Protein AF-A0A6G1R2C0-F1 (afdb_monomer_lite)

Radius of gyration: 14.1 Å; chains: 1; bounding box: 37×40×34 Å

Structure (mmCIF, N/CA/C/O backbone):
data_AF-A0A6G1R2C0-F1
#
_entry.id   AF-A0A6G1R2C0-F1
#
loop_
_atom_site.group_PDB
_atom_site.id
_atom_site.type_symbol
_atom_site.label_atom_id
_atom_site.label_alt_id
_atom_site.label_comp_id
_atom_site.label_asym_id
_atom_site.label_entity_id
_atom_site.label_seq_id
_atom_site.pdbx_PDB_ins_code
_atom_site.Cartn_x
_atom_site.Cartn_y
_atom_site.Cartn_z
_atom_site.occupancy
_atom_site.B_iso_or_equiv
_atom_site.auth_seq_id
_atom_site.auth_comp_id
_atom_site.auth_asym_id
_atom_site.auth_atom_id
_atom_site.pdbx_PDB_model_num
ATOM 1 N N . HIS A 1 1 ? 9.677 22.407 -10.713 1.00 48.19 1 HIS A N 1
ATOM 2 C CA . HIS A 1 1 ? 9.438 22.311 -9.257 1.00 48.19 1 HIS A CA 1
ATOM 3 C C . HIS A 1 1 ? 7.990 21.856 -9.063 1.00 48.19 1 HIS A C 1
ATOM 5 O O . HIS A 1 1 ? 7.135 22.473 -9.672 1.00 48.19 1 HIS A O 1
ATOM 11 N N . GLY A 1 2 ? 7.714 20.718 -8.404 1.00 77.50 2 GLY A N 1
ATOM 12 C CA . GLY A 1 2 ? 6.347 20.136 -8.351 1.00 77.50 2 GLY A CA 1
ATOM 13 C C . GLY A 1 2 ? 6.253 18.601 -8.271 1.00 77.50 2 GLY A C 1
ATOM 14 O O . GLY A 1 2 ? 5.165 18.043 -8.181 1.00 77.50 2 GLY A O 1
ATOM 15 N N . ARG A 1 3 ? 7.387 17.893 -8.282 1.00 87.75 3 ARG A N 1
ATOM 16 C CA . ARG A 1 3 ? 7.457 16.424 -8.200 1.00 87.75 3 ARG A CA 1
ATOM 17 C C . ARG A 1 3 ? 7.485 15.941 -6.744 1.00 87.75 3 ARG A C 1
ATOM 19 O O . ARG A 1 3 ? 8.480 15.359 -6.327 1.00 87.75 3 ARG A O 1
ATOM 26 N N . ASN A 1 4 ? 6.445 16.256 -5.969 1.00 93.06 4 ASN A N 1
ATOM 27 C CA . ASN A 1 4 ? 6.297 15.761 -4.595 1.00 93.06 4 ASN A CA 1
ATOM 28 C C . ASN A 1 4 ? 5.362 14.544 -4.559 1.00 93.06 4 ASN A C 1
ATOM 30 O O . ASN A 1 4 ? 4.201 14.648 -4.175 1.00 93.06 4 ASN A O 1
ATOM 34 N N . TYR A 1 5 ? 5.853 13.420 -5.076 1.00 97.62 5 TYR A N 1
ATOM 35 C CA . TYR A 1 5 ? 5.081 12.186 -5.191 1.00 97.62 5 TYR A CA 1
ATOM 36 C C . TYR A 1 5 ? 4.866 11.531 -3.823 1.00 97.62 5 TYR A C 1
ATOM 38 O O . TYR A 1 5 ? 5.755 11.586 -2.972 1.00 97.62 5 TYR A O 1
ATOM 46 N N . LEU A 1 6 ? 3.731 10.845 -3.658 1.00 98.44 6 LEU A N 1
ATOM 47 C CA . LEU A 1 6 ? 3.541 9.853 -2.598 1.00 98.44 6 LEU A CA 1
ATOM 48 C C . LEU A 1 6 ? 4.541 8.707 -2.798 1.00 98.44 6 LEU A C 1
ATOM 50 O O . LEU A 1 6 ? 5.335 8.416 -1.911 1.00 98.44 6 LEU A O 1
ATOM 54 N N . PHE A 1 7 ? 4.546 8.120 -3.997 1.00 98.56 7 PHE A N 1
ATOM 55 C CA . PHE A 1 7 ? 5.471 7.060 -4.391 1.00 98.56 7 PHE A CA 1
ATOM 56 C C . PHE A 1 7 ? 6.345 7.548 -5.539 1.00 98.56 7 PHE A C 1
ATOM 58 O O . PHE A 1 7 ? 5.899 7.691 -6.682 1.00 98.56 7 PHE A O 1
ATOM 65 N N . SER A 1 8 ? 7.612 7.828 -5.233 1.00 97.88 8 SER A N 1
ATOM 66 C CA . SER A 1 8 ? 8.551 8.376 -6.218 1.00 97.88 8 SER A CA 1
ATOM 67 C C . SER A 1 8 ? 8.886 7.375 -7.326 1.00 97.88 8 SER A C 1
ATOM 69 O O . SER A 1 8 ? 9.028 7.785 -8.479 1.00 97.88 8 SER A O 1
ATOM 71 N N . ASN A 1 9 ? 8.945 6.078 -7.001 1.00 97.88 9 ASN A N 1
ATOM 72 C CA . ASN A 1 9 ? 9.284 5.003 -7.940 1.00 97.88 9 ASN A CA 1
ATOM 73 C C . ASN A 1 9 ? 8.290 4.922 -9.109 1.00 97.88 9 ASN A C 1
ATOM 75 O O . ASN A 1 9 ? 8.696 4.773 -10.262 1.00 97.88 9 ASN A O 1
ATOM 79 N N . SER A 1 10 ? 6.997 5.100 -8.822 1.00 98.25 10 SER A N 1
ATOM 80 C CA . SER A 1 10 ? 5.904 5.043 -9.801 1.00 98.25 10 SER A CA 1
ATOM 81 C C . SER A 1 10 ? 5.383 6.418 -10.237 1.00 98.25 10 SER A C 1
ATOM 83 O O . SER A 1 10 ? 4.483 6.491 -11.068 1.00 98.25 10 SER A O 1
ATOM 85 N N . LYS A 1 11 ? 5.951 7.519 -9.717 1.00 98.12 11 LYS A N 1
ATOM 86 C CA . LYS A 1 11 ? 5.470 8.902 -9.929 1.00 98.12 11 LYS A CA 1
ATOM 87 C C . LYS A 1 11 ? 3.989 9.081 -9.555 1.00 98.12 11 LYS A C 1
ATOM 89 O O . LYS A 1 11 ? 3.261 9.833 -10.205 1.00 98.12 11 LYS A O 1
ATOM 94 N N . THR A 1 12 ? 3.560 8.406 -8.491 1.00 98.69 12 THR A N 1
ATOM 95 C CA . THR A 1 12 ? 2.166 8.377 -8.030 1.00 98.69 12 THR A CA 1
ATOM 96 C C . THR A 1 12 ? 1.949 9.401 -6.919 1.00 98.69 12 THR A C 1
ATOM 98 O O . THR A 1 12 ? 2.720 9.449 -5.962 1.00 98.69 12 THR A O 1
ATOM 101 N N . TYR A 1 13 ? 0.900 10.220 -7.029 1.00 98.31 13 TYR A N 1
ATOM 102 C CA . TYR A 1 13 ? 0.469 11.145 -5.965 1.00 98.31 13 TYR A CA 1
ATOM 103 C C . TYR A 1 13 ? -0.647 10.559 -5.094 1.00 98.31 13 TYR A C 1
ATOM 105 O O . TYR A 1 13 ? -0.654 10.779 -3.886 1.00 98.31 13 TYR A O 1
ATOM 113 N N . PHE A 1 14 ? -1.557 9.804 -5.712 1.00 98.69 14 PHE A N 1
ATOM 114 C CA . PHE A 1 14 ? -2.710 9.184 -5.069 1.00 98.69 14 PHE A CA 1
ATOM 115 C C . PHE A 1 14 ? -2.778 7.714 -5.469 1.00 98.69 14 PHE A C 1
ATOM 117 O O . PHE A 1 14 ? -2.708 7.405 -6.658 1.00 98.69 14 PHE A O 1
ATOM 124 N N . ASN A 1 15 ? -2.946 6.822 -4.496 1.00 98.81 15 ASN A N 1
ATOM 125 C CA . ASN A 1 15 ? -3.224 5.411 -4.737 1.00 98.81 15 ASN A CA 1
ATOM 126 C C . ASN A 1 15 ? -4.629 5.100 -4.226 1.00 98.81 15 ASN A C 1
ATOM 128 O O . ASN A 1 15 ? -4.873 5.137 -3.024 1.00 98.81 15 ASN A O 1
ATOM 132 N N . VAL A 1 16 ? -5.547 4.779 -5.131 1.00 98.75 16 VAL A N 1
ATOM 133 C CA . VAL A 1 16 ? -6.886 4.312 -4.757 1.00 98.75 16 VAL A CA 1
ATOM 134 C C . VAL A 1 16 ? -6.820 2.808 -4.504 1.00 98.75 16 VAL A C 1
ATOM 136 O O . VAL A 1 16 ? -6.141 2.095 -5.245 1.00 98.75 16 VAL A O 1
ATOM 139 N N . ALA A 1 17 ? -7.483 2.328 -3.459 1.00 98.81 17 ALA A N 1
ATOM 140 C CA . ALA A 1 17 ? -7.562 0.912 -3.127 1.00 98.81 17 ALA A CA 1
ATOM 141 C C . ALA A 1 17 ? -8.968 0.564 -2.635 1.00 98.81 17 ALA A C 1
ATOM 143 O O . ALA A 1 17 ? -9.615 1.378 -1.983 1.00 98.81 17 ALA A O 1
ATOM 144 N N . VAL A 1 18 ? -9.421 -0.650 -2.932 1.00 98.56 18 VAL A N 1
ATOM 145 C CA . VAL A 1 18 ? -10.669 -1.208 -2.404 1.00 98.56 18 VAL A CA 1
ATOM 146 C C . VAL A 1 18 ? -10.345 -2.569 -1.825 1.00 98.56 18 VAL A C 1
ATOM 148 O O . VAL A 1 18 ? -9.652 -3.366 -2.461 1.00 98.56 18 VAL A O 1
ATOM 151 N N . ASP A 1 19 ? -10.848 -2.834 -0.631 1.00 98.62 19 ASP A N 1
ATOM 152 C CA . ASP A 1 19 ? -10.708 -4.124 0.024 1.00 98.62 19 ASP A CA 1
ATOM 153 C C . ASP A 1 19 ? -12.010 -4.539 0.724 1.00 98.62 19 ASP A C 1
ATOM 155 O O . ASP A 1 19 ? -13.063 -3.940 0.530 1.00 98.62 19 ASP A O 1
ATOM 159 N N . GLU A 1 20 ? -11.961 -5.587 1.544 1.00 98.19 20 GLU A N 1
ATOM 160 C CA . GLU A 1 20 ? -13.123 -6.098 2.274 1.00 98.19 20 GLU A CA 1
ATOM 161 C C . GLU A 1 20 ? -13.690 -5.116 3.317 1.00 98.19 20 GLU A C 1
ATOM 163 O O . GLU A 1 20 ? -14.719 -5.415 3.930 1.00 98.19 20 GLU A O 1
ATOM 168 N N . LYS A 1 21 ? -12.997 -4.004 3.595 1.00 98.38 21 LYS A N 1
ATOM 169 C CA . LYS A 1 21 ? -13.344 -3.039 4.643 1.00 98.38 21 LYS A CA 1
ATOM 170 C C . LYS A 1 21 ? -13.740 -1.666 4.113 1.00 98.38 21 LYS A C 1
ATOM 172 O O . LYS A 1 21 ? -14.338 -0.926 4.888 1.00 98.38 21 LYS A O 1
ATOM 177 N N . GLY A 1 22 ? -13.475 -1.354 2.846 1.00 97.88 22 GLY A N 1
ATOM 178 C CA . GLY A 1 22 ? -14.021 -0.167 2.189 1.00 97.88 22 GLY A CA 1
ATOM 179 C C . GLY A 1 22 ? -13.201 0.333 1.003 1.00 97.88 22 GLY A C 1
ATOM 180 O O . GLY A 1 22 ? -12.290 -0.341 0.509 1.00 97.88 22 GLY A O 1
ATOM 181 N N . LEU A 1 23 ? -13.529 1.554 0.579 1.00 98.75 23 LEU A N 1
ATOM 182 C CA . LEU A 1 23 ? -12.809 2.335 -0.421 1.00 98.75 23 LEU A CA 1
ATOM 183 C C . LEU A 1 23 ? -11.841 3.311 0.260 1.00 98.75 23 LEU A C 1
ATOM 185 O O . LEU A 1 23 ? -12.203 4.074 1.159 1.00 98.75 23 LEU A O 1
ATOM 189 N N . TRP A 1 24 ? -10.600 3.320 -0.215 1.00 98.88 24 TRP A N 1
ATOM 190 C CA . TRP A 1 24 ? -9.492 4.054 0.383 1.00 98.88 24 TRP A CA 1
ATOM 191 C C . TRP A 1 24 ? -8.749 4.889 -0.656 1.00 98.88 24 TRP A C 1
ATOM 193 O O . TRP A 1 24 ? -8.530 4.453 -1.789 1.00 98.88 24 TRP A O 1
ATOM 203 N N . ILE A 1 25 ? -8.277 6.068 -0.251 1.00 98.88 25 ILE A N 1
ATOM 204 C CA . ILE A 1 25 ? -7.323 6.870 -1.025 1.00 98.88 25 ILE A CA 1
ATOM 205 C C . ILE A 1 25 ? -6.086 7.119 -0.168 1.00 98.88 25 ILE A C 1
ATOM 207 O O . ILE A 1 25 ? -6.155 7.801 0.852 1.00 98.88 25 ILE A O 1
ATOM 211 N N . ILE A 1 26 ? -4.946 6.596 -0.606 1.00 98.94 26 ILE A N 1
ATOM 212 C CA . ILE A 1 26 ? -3.634 6.834 -0.004 1.00 98.94 26 ILE A CA 1
ATOM 213 C C . ILE A 1 26 ? -3.012 8.055 -0.682 1.00 98.94 26 ILE A C 1
ATOM 215 O O . ILE A 1 26 ? -2.958 8.121 -1.912 1.00 98.94 26 ILE A O 1
ATOM 219 N N . TYR A 1 27 ? -2.528 9.013 0.101 1.00 98.75 27 TYR A N 1
ATOM 220 C CA . TYR A 1 27 ? -1.859 10.215 -0.395 1.00 98.75 27 TYR A CA 1
ATOM 221 C C . TYR A 1 27 ? -0.825 10.730 0.605 1.00 98.75 27 TYR A C 1
ATOM 223 O O . TYR A 1 27 ? -0.762 10.289 1.750 1.00 98.75 27 TYR A O 1
ATOM 231 N N . ALA A 1 28 ? 0.022 11.654 0.164 1.00 98.25 28 ALA A N 1
ATOM 232 C CA . ALA A 1 28 ? 0.987 12.314 1.031 1.00 98.25 28 ALA A CA 1
ATOM 233 C C . ALA A 1 28 ? 0.429 13.638 1.558 1.00 98.25 28 ALA A C 1
ATOM 235 O O . ALA A 1 28 ? -0.077 14.459 0.790 1.00 98.25 28 ALA A O 1
ATOM 236 N N . SER A 1 29 ? 0.581 13.871 2.857 1.00 95.69 29 SER A N 1
ATOM 237 C CA . SER A 1 29 ? 0.344 15.176 3.468 1.00 95.69 29 SER A CA 1
ATOM 238 C C . SER A 1 29 ? 1.300 16.229 2.899 1.00 95.69 29 SER A C 1
ATOM 240 O O . SER A 1 29 ? 2.495 15.980 2.721 1.00 95.69 29 SER A O 1
ATOM 242 N N . SER A 1 30 ? 0.785 17.430 2.629 1.00 89.50 30 SER A N 1
ATOM 243 C CA . SER A 1 30 ? 1.580 18.551 2.119 1.00 89.50 30 SER A CA 1
ATOM 244 C C . SER A 1 30 ? 2.380 19.284 3.202 1.00 89.50 30 SER A C 1
ATOM 246 O O . SER A 1 30 ? 3.165 20.165 2.860 1.00 89.50 30 SER A O 1
ATOM 248 N N . THR A 1 31 ? 2.161 18.979 4.486 1.00 89.56 31 THR A N 1
ATOM 249 C CA . THR A 1 31 ? 2.780 19.690 5.618 1.00 89.56 31 THR A CA 1
ATOM 250 C C . THR A 1 31 ? 3.909 18.895 6.267 1.00 89.56 31 THR A C 1
ATOM 252 O O . THR A 1 31 ? 5.000 19.427 6.440 1.00 89.56 31 THR A O 1
ATOM 255 N N . ASP A 1 32 ? 3.657 17.633 6.613 1.00 91.56 32 ASP A N 1
ATOM 256 C CA . ASP A 1 32 ? 4.579 16.760 7.354 1.00 91.56 32 ASP A CA 1
ATOM 257 C C . ASP A 1 32 ? 5.123 15.590 6.516 1.00 91.56 32 ASP A C 1
ATOM 259 O O . ASP A 1 32 ? 5.918 14.796 7.011 1.00 91.56 32 ASP A O 1
ATOM 263 N N . GLU A 1 33 ? 4.725 15.493 5.241 1.00 94.00 33 GLU A N 1
ATOM 264 C CA . GLU A 1 33 ? 5.126 14.436 4.300 1.00 94.00 33 GLU A CA 1
ATOM 265 C C . GLU A 1 33 ? 4.784 12.999 4.742 1.00 94.00 33 GLU A C 1
ATOM 267 O O . GLU A 1 33 ? 5.288 12.024 4.167 1.00 94.00 33 GLU A O 1
ATOM 272 N N . ASN A 1 34 ? 3.897 12.854 5.729 1.00 97.88 34 ASN A N 1
ATOM 273 C CA . ASN A 1 34 ? 3.392 11.562 6.168 1.00 97.88 34 ASN A CA 1
ATOM 274 C C . ASN A 1 34 ? 2.381 10.991 5.169 1.00 97.88 34 ASN A C 1
ATOM 276 O O . ASN A 1 34 ? 1.670 11.724 4.473 1.00 97.88 34 ASN A O 1
ATOM 280 N N . ILE A 1 35 ? 2.304 9.662 5.116 1.00 98.75 35 ILE A N 1
ATOM 281 C CA . ILE A 1 35 ? 1.263 8.950 4.381 1.00 98.75 35 ILE A CA 1
ATOM 282 C C . ILE A 1 35 ? -0.055 9.091 5.146 1.00 98.75 35 ILE A C 1
ATOM 284 O O . ILE A 1 35 ? -0.158 8.722 6.320 1.00 98.75 35 ILE A O 1
ATOM 288 N N . ILE A 1 36 ? -1.065 9.602 4.454 1.00 98.75 36 ILE A N 1
ATOM 289 C CA . ILE A 1 36 ? -2.440 9.729 4.922 1.00 98.75 36 ILE A CA 1
ATOM 290 C C . ILE A 1 36 ? -3.316 8.770 4.121 1.00 98.75 36 ILE A C 1
ATOM 292 O O . ILE A 1 36 ? -3.130 8.604 2.914 1.00 98.75 36 ILE A O 1
ATOM 296 N N . VAL A 1 37 ? -4.294 8.165 4.788 1.00 98.88 37 VAL A N 1
ATOM 297 C CA . VAL A 1 37 ? -5.323 7.347 4.145 1.00 98.88 37 VAL A CA 1
ATOM 298 C C . VAL A 1 37 ? -6.688 7.974 4.402 1.00 98.88 37 VAL A C 1
ATOM 300 O O . VAL A 1 37 ? -7.096 8.130 5.551 1.00 98.88 37 VAL A O 1
ATOM 303 N N . ALA A 1 38 ? -7.394 8.357 3.341 1.00 98.81 38 ALA A N 1
ATOM 304 C CA . ALA A 1 38 ? -8.793 8.761 3.417 1.00 98.81 38 ALA A CA 1
ATOM 305 C C . ALA A 1 38 ? -9.697 7.535 3.247 1.00 98.81 38 ALA A C 1
ATOM 307 O O . ALA A 1 38 ? -9.572 6.816 2.256 1.00 98.81 38 ALA A O 1
ATOM 308 N N . HIS A 1 39 ? -10.602 7.320 4.200 1.00 98.81 39 HIS A N 1
ATOM 309 C CA . HIS A 1 39 ? -11.705 6.368 4.082 1.00 98.81 39 HIS A CA 1
ATOM 310 C C . HIS A 1 39 ? -12.869 7.049 3.364 1.00 98.81 39 HIS A C 1
ATOM 312 O O . HIS A 1 39 ? -13.286 8.133 3.784 1.00 98.81 39 HIS A O 1
ATOM 318 N N . ILE A 1 40 ? -13.360 6.447 2.287 1.00 98.81 40 ILE A N 1
ATOM 319 C CA . ILE A 1 40 ? -14.341 7.051 1.387 1.00 98.81 40 ILE A CA 1
ATOM 320 C C . ILE A 1 40 ? -15.683 6.341 1.527 1.00 98.81 40 ILE A C 1
ATOM 322 O O . ILE A 1 40 ? -15.750 5.115 1.526 1.00 98.81 40 ILE A O 1
ATOM 326 N N . ASP A 1 41 ? -16.746 7.130 1.605 1.00 98.31 41 ASP A N 1
ATOM 327 C CA . ASP A 1 41 ? -18.112 6.654 1.453 1.00 98.31 41 ASP A CA 1
ATOM 328 C C . ASP A 1 41 ? -18.389 6.380 -0.030 1.00 98.31 41 ASP A C 1
ATOM 330 O O . ASP A 1 41 ? -18.298 7.284 -0.862 1.00 98.31 41 ASP A O 1
ATOM 334 N N . GLU A 1 42 ? -18.686 5.129 -0.377 1.00 96.75 42 GLU A N 1
ATOM 335 C CA . GLU A 1 42 ? -18.836 4.706 -1.775 1.00 96.75 42 GLU A CA 1
ATOM 336 C C . GLU A 1 42 ? -20.098 5.266 -2.449 1.00 96.75 42 GLU A C 1
ATOM 338 O O . GLU A 1 42 ? -20.081 5.509 -3.656 1.00 96.75 42 GLU A O 1
ATOM 343 N N . GLU A 1 43 ? -21.176 5.505 -1.696 1.00 97.88 43 GLU A N 1
ATOM 344 C CA . GLU A 1 43 ? -22.450 5.988 -2.247 1.00 97.88 43 GLU A CA 1
ATOM 345 C C . GLU A 1 43 ? -22.388 7.478 -2.593 1.00 97.88 43 GLU A C 1
ATOM 347 O O . GLU A 1 43 ? -22.899 7.917 -3.625 1.00 97.88 43 GLU A O 1
ATOM 352 N N . THR A 1 44 ? -21.748 8.264 -1.730 1.00 98.31 44 THR A N 1
ATOM 353 C CA . THR A 1 44 ? -21.680 9.726 -1.845 1.00 98.31 44 THR A CA 1
ATOM 354 C C . THR A 1 44 ? -20.357 10.227 -2.414 1.00 98.31 44 THR A C 1
ATOM 356 O O . THR A 1 44 ? -20.242 11.408 -2.746 1.00 98.31 44 THR A O 1
ATOM 359 N N . PHE A 1 45 ? -19.358 9.347 -2.521 1.00 98.44 45 PHE A N 1
ATOM 360 C CA . PHE A 1 45 ? -17.980 9.668 -2.888 1.00 98.44 45 PHE A CA 1
ATOM 361 C C . PHE A 1 45 ? -17.376 10.794 -2.031 1.00 98.44 45 PHE A C 1
ATOM 363 O O . PHE A 1 45 ? -16.679 11.689 -2.516 1.00 98.44 45 PHE A O 1
ATOM 370 N N . SER A 1 46 ? -17.664 10.759 -0.729 1.00 98.50 46 SER A N 1
ATOM 371 C CA . SER A 1 46 ? -17.195 11.741 0.249 1.00 98.50 46 SER A CA 1
ATOM 372 C C . SER A 1 46 ? -16.206 11.122 1.237 1.00 98.50 46 SER A C 1
ATOM 374 O O . SER A 1 46 ? -16.186 9.911 1.450 1.00 98.50 46 SER A O 1
ATOM 376 N N . VAL A 1 47 ? -15.337 11.944 1.832 1.00 98.62 47 VAL A N 1
ATOM 377 C CA . VAL A 1 47 ? -14.387 11.452 2.837 1.00 98.62 47 VAL A CA 1
ATOM 378 C C . VAL A 1 47 ? -15.102 11.284 4.176 1.00 98.62 47 VAL A C 1
ATOM 380 O O . VAL A 1 47 ? -15.576 12.260 4.753 1.00 98.62 47 VAL A O 1
ATOM 383 N N . ILE A 1 48 ? -15.105 10.058 4.698 1.00 98.31 48 ILE A N 1
ATOM 384 C CA . ILE A 1 48 ? -15.602 9.727 6.039 1.00 98.31 48 ILE A CA 1
ATOM 385 C C . ILE A 1 48 ? -14.572 10.139 7.091 1.00 98.31 48 ILE A C 1
ATOM 387 O O . ILE A 1 48 ? -14.906 10.749 8.107 1.00 98.31 48 ILE A O 1
ATOM 391 N N . ARG A 1 49 ? -13.304 9.771 6.874 1.00 97.50 49 ARG A N 1
ATOM 392 C CA . ARG A 1 49 ? -12.220 10.004 7.835 1.00 97.50 49 ARG A CA 1
ATOM 393 C C . ARG A 1 49 ? -10.868 10.106 7.142 1.00 97.50 49 ARG A C 1
ATOM 395 O O . ARG A 1 49 ? -10.590 9.350 6.216 1.00 97.50 49 ARG A O 1
ATOM 402 N N . HIS A 1 50 ? -10.006 10.979 7.657 1.00 98.25 50 HIS A N 1
ATOM 403 C CA . HIS A 1 50 ? -8.582 11.022 7.329 1.00 98.25 50 HIS A CA 1
ATOM 404 C C . HIS A 1 50 ? -7.777 10.332 8.434 1.00 98.25 50 HIS A C 1
ATOM 406 O O . HIS A 1 50 ? -7.925 10.678 9.603 1.00 98.25 50 HIS A O 1
ATOM 412 N N . ILE A 1 51 ? -6.927 9.377 8.068 1.00 98.62 51 ILE A N 1
ATOM 413 C CA . ILE A 1 51 ? -6.109 8.587 8.993 1.00 98.62 51 ILE A CA 1
ATOM 414 C C . ILE A 1 51 ? -4.642 8.942 8.759 1.00 98.62 51 ILE A C 1
ATOM 416 O O . ILE A 1 51 ? -4.113 8.700 7.672 1.00 98.62 51 ILE A O 1
ATOM 420 N N . ASN A 1 52 ? -3.981 9.517 9.766 1.00 98.12 52 ASN A N 1
ATOM 421 C CA . ASN A 1 52 ? -2.548 9.797 9.705 1.00 98.12 52 ASN A CA 1
ATOM 422 C C . ASN A 1 52 ? -1.764 8.578 10.191 1.00 98.12 52 ASN A C 1
ATOM 424 O O . ASN A 1 52 ? -1.834 8.207 11.358 1.00 98.12 52 ASN A O 1
ATOM 428 N N . THR A 1 53 ? -0.996 7.969 9.294 1.00 98.25 53 THR A N 1
ATOM 429 C CA . THR A 1 53 ? -0.220 6.760 9.607 1.00 98.25 53 THR A CA 1
ATOM 430 C C . THR A 1 53 ? 1.084 7.081 10.333 1.00 98.25 53 THR A C 1
ATOM 432 O O . THR A 1 53 ? 1.759 6.175 10.818 1.00 98.25 53 THR A O 1
ATOM 435 N N . THR A 1 54 ? 1.471 8.363 10.376 1.00 97.12 54 THR A N 1
ATOM 436 C CA . THR A 1 54 ? 2.764 8.880 10.860 1.00 97.12 54 THR A CA 1
ATOM 437 C C . THR A 1 54 ? 3.988 8.311 10.129 1.00 97.12 54 THR A C 1
ATOM 439 O O . THR A 1 54 ? 5.128 8.563 10.521 1.00 97.12 54 THR A O 1
ATOM 442 N N . TYR A 1 55 ? 3.771 7.548 9.049 1.00 98.31 55 TYR A N 1
ATOM 443 C CA . TYR A 1 55 ? 4.837 6.947 8.263 1.00 98.31 55 TYR A CA 1
ATOM 444 C C . TYR A 1 55 ? 5.294 7.911 7.162 1.00 98.31 55 TYR A C 1
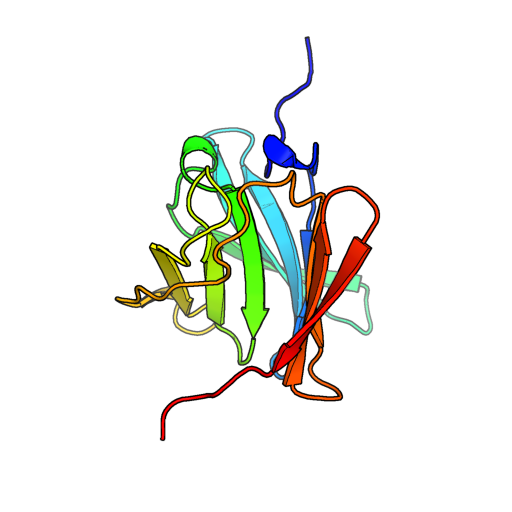ATOM 446 O O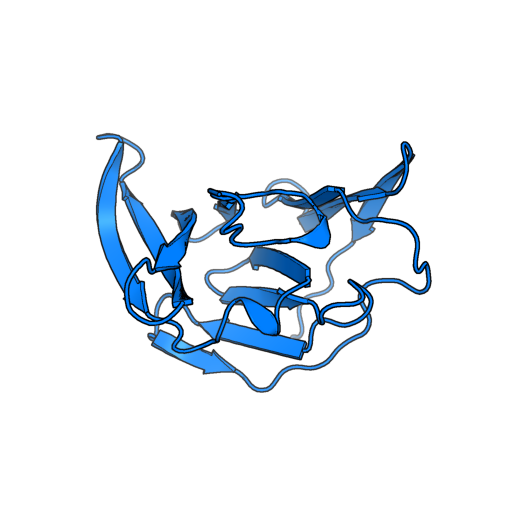 . TYR A 1 55 ? 4.475 8.319 6.333 1.00 98.31 55 TYR A O 1
ATOM 454 N N . PRO A 1 56 ? 6.586 8.274 7.099 1.00 98.12 56 PRO A N 1
ATOM 455 C CA . PRO A 1 56 ? 7.069 9.241 6.123 1.00 98.12 56 PRO A CA 1
ATOM 456 C C . PRO A 1 56 ? 7.122 8.627 4.719 1.00 98.12 56 PRO A C 1
ATOM 458 O O . PRO A 1 56 ? 7.725 7.569 4.514 1.00 98.12 56 PRO A O 1
ATOM 461 N N . LYS A 1 57 ? 6.582 9.334 3.717 1.00 98.19 57 LYS A N 1
ATOM 462 C CA . LYS A 1 57 ? 6.562 8.867 2.315 1.00 98.19 57 LYS A CA 1
ATOM 463 C C . LYS A 1 57 ? 7.946 8.562 1.736 1.00 98.19 57 LYS A C 1
ATOM 465 O O . LYS A 1 57 ? 8.083 7.732 0.849 1.00 98.19 57 LYS A O 1
ATOM 470 N N . SER A 1 58 ? 8.995 9.200 2.262 1.00 97.69 58 SER A N 1
ATOM 471 C CA . SER A 1 58 ? 10.386 8.993 1.835 1.00 97.69 58 SER A CA 1
ATOM 472 C C . SER A 1 58 ? 10.916 7.579 2.100 1.00 97.69 58 SER A C 1
ATOM 474 O O . SER A 1 58 ? 11.933 7.199 1.521 1.00 97.69 58 SER A O 1
ATOM 476 N N . LYS A 1 59 ? 10.241 6.797 2.952 1.00 98.31 59 LYS A N 1
ATOM 477 C CA . LYS A 1 59 ? 10.575 5.394 3.235 1.00 98.31 59 LYS A CA 1
ATOM 478 C C . LYS A 1 59 ? 9.740 4.390 2.433 1.00 98.31 59 LYS A C 1
ATOM 480 O O . LYS A 1 59 ? 10.025 3.199 2.510 1.00 98.31 59 LYS A O 1
ATOM 485 N N . ALA A 1 60 ? 8.750 4.853 1.671 1.00 98.69 60 ALA A N 1
ATOM 486 C CA . ALA A 1 60 ? 7.813 4.005 0.947 1.00 98.69 60 ALA A CA 1
ATOM 487 C C . ALA A 1 60 ? 8.184 3.870 -0.536 1.00 98.69 60 ALA A C 1
ATOM 489 O O . ALA A 1 60 ? 8.404 4.872 -1.221 1.00 98.69 60 ALA A O 1
ATOM 490 N N . GLY A 1 61 ? 8.215 2.636 -1.040 1.00 98.62 61 GLY A N 1
ATOM 491 C CA . GLY A 1 61 ? 8.273 2.372 -2.481 1.00 98.62 61 GLY A CA 1
ATOM 492 C C . GLY A 1 61 ? 6.886 2.426 -3.128 1.00 98.62 61 GLY A C 1
ATOM 493 O O . GLY A 1 61 ? 6.669 3.161 -4.093 1.00 98.62 61 GLY A O 1
ATOM 494 N N . ASN A 1 62 ? 5.940 1.691 -2.548 1.00 98.81 62 ASN A N 1
ATOM 495 C CA . ASN A 1 62 ? 4.552 1.525 -2.967 1.00 98.81 62 ASN A CA 1
ATOM 496 C C . ASN A 1 62 ? 3.705 1.024 -1.774 1.00 98.81 62 ASN A C 1
ATOM 498 O O . ASN A 1 62 ? 4.233 0.797 -0.679 1.00 98.81 62 ASN A O 1
ATOM 502 N N . ALA A 1 63 ? 2.396 0.836 -1.958 1.00 98.88 63 ALA A N 1
ATOM 503 C CA . ALA A 1 63 ? 1.529 0.281 -0.920 1.00 98.88 63 ALA A CA 1
ATOM 504 C C . ALA A 1 63 ? 0.310 -0.453 -1.491 1.00 98.88 63 ALA A C 1
ATOM 506 O O . ALA A 1 63 ? -0.115 -0.207 -2.615 1.00 98.88 63 ALA A O 1
ATOM 507 N N . PHE A 1 64 ? -0.291 -1.315 -0.676 1.00 98.88 64 PHE A N 1
ATOM 508 C CA . PHE A 1 64 ? -1.616 -1.888 -0.920 1.00 98.88 64 PHE A CA 1
ATOM 509 C C . PHE A 1 64 ? -2.411 -1.958 0.385 1.00 98.88 64 PHE A C 1
ATOM 511 O O . PHE A 1 64 ? -1.843 -1.845 1.472 1.00 98.88 64 PHE A O 1
ATOM 518 N N . ILE A 1 65 ? -3.727 -2.142 0.283 1.00 98.88 65 ILE A N 1
ATOM 519 C CA . ILE A 1 65 ? -4.617 -2.327 1.433 1.00 98.88 65 ILE A CA 1
ATOM 520 C C . ILE A 1 65 ? -5.354 -3.654 1.263 1.00 98.88 65 ILE A C 1
ATOM 522 O O . ILE A 1 65 ? -5.852 -3.939 0.176 1.00 98.88 65 ILE A O 1
ATOM 526 N N . ALA A 1 66 ? -5.381 -4.463 2.320 1.00 98.62 66 ALA A N 1
ATOM 527 C CA . ALA A 1 66 ? -6.133 -5.713 2.380 1.00 98.62 66 ALA A CA 1
ATOM 528 C C . ALA A 1 66 ? -6.675 -5.925 3.799 1.00 98.62 66 ALA A C 1
ATOM 530 O O . ALA A 1 66 ? -5.951 -5.706 4.775 1.00 98.62 66 ALA A O 1
ATOM 531 N N . CYS A 1 67 ? -7.918 -6.394 3.935 1.00 97.69 67 CYS A N 1
ATOM 532 C CA . CYS A 1 67 ? -8.566 -6.654 5.225 1.00 97.69 67 CYS A CA 1
ATOM 533 C C . CYS A 1 67 ? -8.537 -5.484 6.245 1.00 97.69 67 CYS A C 1
ATOM 535 O O . CYS A 1 67 ? -8.565 -5.721 7.454 1.00 97.69 67 CYS A O 1
ATOM 537 N N . GLY A 1 68 ? -8.508 -4.231 5.794 1.00 98.50 68 GLY A N 1
ATOM 538 C CA . GLY A 1 68 ? -8.445 -3.010 6.602 1.00 98.50 68 GLY A CA 1
ATOM 539 C C . GLY A 1 68 ? -7.034 -2.632 7.052 1.00 98.50 68 GLY A C 1
ATOM 540 O O . GLY A 1 68 ? -6.876 -1.743 7.888 1.00 98.50 68 GLY A O 1
ATOM 541 N N . ILE A 1 69 ? -6.008 -3.304 6.531 1.00 98.69 69 ILE A N 1
ATOM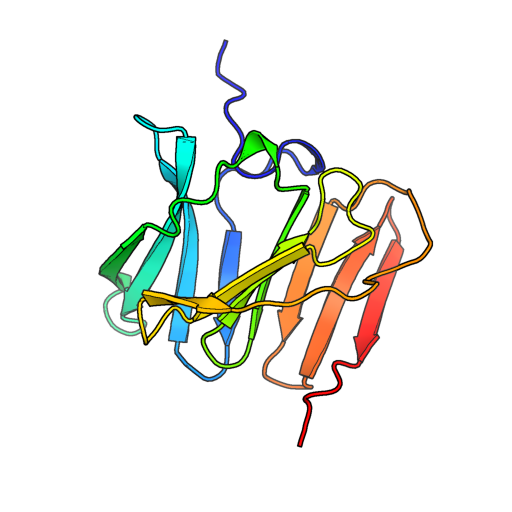 542 C CA . ILE A 1 69 ? -4.607 -3.071 6.879 1.00 98.69 69 ILE A CA 1
ATOM 543 C C . ILE A 1 69 ? -3.885 -2.519 5.653 1.00 98.69 69 ILE A C 1
ATOM 545 O O . ILE A 1 69 ? -3.902 -3.130 4.585 1.00 98.69 69 ILE A O 1
ATOM 549 N N . MET A 1 70 ? -3.223 -1.373 5.813 1.00 98.81 70 MET A N 1
ATOM 550 C CA . MET A 1 70 ? -2.305 -0.843 4.807 1.00 98.81 70 MET A CA 1
ATOM 551 C C . MET A 1 70 ? -0.937 -1.501 4.968 1.00 98.81 70 MET A C 1
ATOM 553 O O . MET A 1 70 ? -0.391 -1.501 6.067 1.00 98.81 70 MET A O 1
ATOM 557 N N . TYR A 1 71 ? -0.367 -1.998 3.875 1.00 98.88 71 TYR A N 1
ATOM 558 C CA . TYR A 1 71 ? 0.970 -2.581 3.797 1.00 98.88 71 TYR A CA 1
ATOM 559 C C . TYR A 1 71 ? 1.844 -1.728 2.881 1.00 98.88 71 TYR A C 1
ATOM 561 O O . TYR A 1 71 ? 1.457 -1.435 1.750 1.00 98.88 71 TYR A O 1
ATOM 569 N N . VAL A 1 72 ? 3.027 -1.339 3.356 1.00 98.88 72 VAL A N 1
ATOM 570 C CA . VAL A 1 72 ? 3.939 -0.432 2.647 1.00 98.88 72 VAL A CA 1
ATOM 571 C C . VAL A 1 72 ? 5.260 -1.139 2.358 1.00 98.88 72 VAL A C 1
ATOM 573 O O . VAL A 1 72 ? 5.867 -1.756 3.244 1.00 98.88 72 VAL A O 1
ATOM 576 N N . THR A 1 73 ? 5.707 -1.061 1.106 1.00 98.81 73 THR A N 1
ATOM 577 C CA . THR A 1 73 ? 6.994 -1.615 0.679 1.00 98.81 73 THR A CA 1
ATOM 578 C C . THR A 1 73 ? 8.148 -0.690 1.046 1.00 98.81 73 THR A C 1
ATOM 580 O O . THR A 1 73 ? 7.991 0.524 1.189 1.00 98.81 73 THR A O 1
ATOM 583 N N . ASP A 1 74 ? 9.337 -1.268 1.184 1.00 98.25 74 ASP A N 1
ATOM 584 C CA . ASP A 1 74 ? 10.581 -0.514 1.238 1.00 98.25 74 ASP A CA 1
ATOM 585 C C . ASP A 1 74 ? 10.841 0.252 -0.071 1.00 98.25 74 ASP A C 1
ATOM 587 O O . ASP A 1 74 ? 10.225 -0.001 -1.104 1.00 98.25 74 ASP A O 1
ATOM 591 N N . THR A 1 75 ? 11.802 1.177 -0.065 1.00 98.19 75 THR A N 1
ATOM 592 C CA . THR A 1 75 ? 12.112 2.021 -1.236 1.00 98.19 75 THR A CA 1
ATOM 593 C C . THR A 1 75 ? 12.612 1.247 -2.461 1.00 98.19 75 THR A C 1
ATOM 595 O O . THR A 1 75 ? 12.703 1.818 -3.548 1.00 98.19 75 THR A O 1
ATOM 598 N N . LYS A 1 76 ? 12.931 -0.043 -2.305 1.00 97.88 76 LYS A N 1
ATOM 599 C CA . LYS A 1 76 ? 13.316 -0.958 -3.388 1.00 97.88 76 LYS A CA 1
ATOM 600 C C . LYS A 1 76 ? 12.149 -1.785 -3.929 1.00 97.88 76 LYS A C 1
ATOM 602 O O . LYS A 1 76 ? 12.343 -2.525 -4.890 1.00 97.88 76 LYS A O 1
ATOM 607 N N . ASP A 1 77 ? 10.961 -1.680 -3.335 1.00 98.50 77 ASP A N 1
ATOM 608 C CA . ASP A 1 77 ? 9.782 -2.460 -3.709 1.00 98.50 77 ASP A CA 1
ATOM 609 C C . ASP A 1 77 ? 10.004 -3.979 -3.647 1.00 98.50 77 ASP A C 1
ATOM 611 O O . ASP A 1 77 ? 9.486 -4.727 -4.476 1.00 98.50 77 ASP A O 1
ATOM 615 N N . THR A 1 78 ? 10.798 -4.447 -2.680 1.00 98.12 78 THR A N 1
ATOM 616 C CA . THR A 1 78 ? 11.136 -5.876 -2.523 1.00 98.12 78 THR A CA 1
ATOM 617 C C . THR A 1 78 ? 10.579 -6.476 -1.244 1.00 98.12 78 THR A C 1
ATOM 619 O O . THR A 1 78 ? 10.285 -7.667 -1.202 1.00 98.12 78 THR A O 1
ATOM 622 N N . THR A 1 79 ? 10.405 -5.664 -0.200 1.00 98.38 79 THR A N 1
ATOM 623 C CA . THR A 1 79 ? 9.988 -6.119 1.130 1.00 98.38 79 THR A CA 1
ATOM 624 C C . THR A 1 79 ? 8.855 -5.241 1.635 1.00 98.38 79 THR A C 1
ATOM 626 O O . THR A 1 79 ? 8.982 -4.020 1.631 1.00 98.38 79 THR A O 1
ATOM 629 N N . VAL A 1 80 ? 7.775 -5.837 2.135 1.00 98.62 80 VAL A N 1
ATOM 630 C CA . VAL A 1 80 ? 6.809 -5.111 2.968 1.00 98.62 80 VAL A CA 1
ATOM 631 C C . VAL A 1 80 ? 7.451 -4.897 4.332 1.00 98.62 80 VAL A C 1
ATOM 633 O O . VAL A 1 80 ? 7.840 -5.860 4.992 1.00 98.62 80 VAL A O 1
ATOM 636 N N . SER A 1 81 ? 7.621 -3.635 4.722 1.00 97.62 81 SER A N 1
ATOM 637 C CA . SER A 1 81 ? 8.423 -3.246 5.894 1.00 97.62 81 SER A CA 1
ATOM 638 C C . SER A 1 81 ? 7.664 -2.412 6.925 1.00 97.62 81 SER A C 1
ATOM 640 O O . SER A 1 81 ? 8.221 -2.061 7.964 1.00 97.62 81 SER A O 1
ATOM 642 N N . PHE A 1 82 ? 6.406 -2.089 6.635 1.00 98.56 82 PHE A N 1
ATOM 643 C CA . PHE A 1 82 ? 5.506 -1.381 7.530 1.00 98.56 82 PHE A CA 1
ATOM 644 C C . PHE A 1 82 ? 4.065 -1.800 7.240 1.00 98.56 82 PHE A C 1
ATOM 646 O O . PHE A 1 82 ? 3.695 -1.989 6.077 1.00 98.56 82 PHE A O 1
ATOM 653 N N . ALA A 1 83 ? 3.256 -1.911 8.292 1.00 98.69 83 ALA A N 1
ATOM 654 C CA . ALA A 1 83 ? 1.814 -2.020 8.166 1.00 98.69 83 ALA A CA 1
ATOM 655 C C . ALA A 1 83 ? 1.082 -1.207 9.228 1.00 98.69 83 ALA A C 1
ATOM 657 O O . ALA A 1 83 ? 1.603 -0.945 10.314 1.00 98.69 83 ALA A O 1
ATOM 658 N N . PHE A 1 84 ? -0.149 -0.831 8.902 1.00 98.81 84 PHE A N 1
ATOM 659 C CA . PHE A 1 84 ? -0.992 -0.005 9.749 1.00 98.81 84 PHE A CA 1
ATOM 660 C C . PHE A 1 84 ? -2.443 -0.483 9.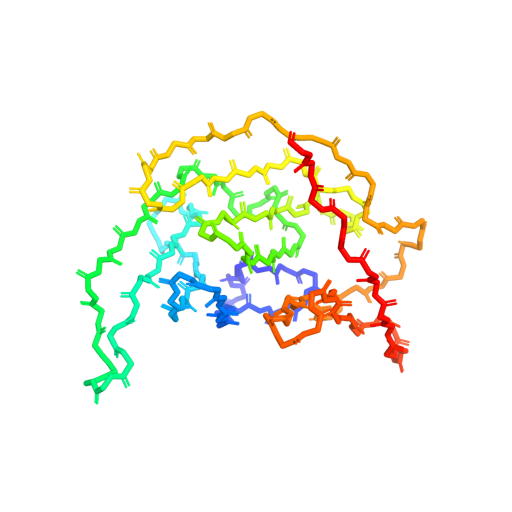677 1.00 98.81 84 PHE A C 1
ATOM 662 O O . PHE A 1 84 ? -3.023 -0.543 8.592 1.00 98.81 84 PHE A O 1
ATOM 669 N N . ASP A 1 85 ? -3.021 -0.832 10.824 1.00 98.75 85 ASP A N 1
ATOM 670 C CA . ASP A 1 85 ? -4.445 -1.132 10.970 1.00 98.75 85 ASP A CA 1
ATOM 671 C C . ASP A 1 85 ? -5.229 0.177 10.827 1.00 98.75 85 ASP A C 1
ATOM 673 O O . ASP A 1 85 ? -5.177 1.044 11.702 1.00 98.75 85 ASP A O 1
ATOM 677 N N . LEU A 1 86 ? -5.935 0.344 9.708 1.00 98.75 86 LEU A N 1
ATOM 678 C CA . LEU A 1 86 ? -6.660 1.577 9.392 1.00 98.75 86 LEU A CA 1
ATOM 679 C C . LEU A 1 86 ? -7.898 1.757 10.266 1.00 98.75 86 LEU A C 1
ATOM 681 O O . LEU A 1 86 ? -8.351 2.883 10.467 1.00 98.75 86 LEU A O 1
ATOM 685 N N . LEU A 1 87 ? -8.452 0.661 10.785 1.00 98.19 87 LEU A N 1
ATOM 686 C CA . LEU A 1 87 ? -9.658 0.684 11.602 1.00 98.19 87 LEU A CA 1
ATOM 687 C C . LEU A 1 87 ? -9.313 1.017 13.054 1.00 98.19 87 LEU A C 1
ATOM 689 O O . LEU A 1 87 ? -9.996 1.838 13.668 1.00 98.19 87 LEU A O 1
ATOM 693 N N . LYS A 1 88 ? -8.231 0.431 13.578 1.00 98.25 88 LYS A N 1
ATOM 694 C CA . LYS A 1 88 ? -7.737 0.675 14.945 1.00 98.25 88 LYS A CA 1
ATOM 695 C C . LYS A 1 88 ? -6.771 1.849 15.062 1.00 98.25 88 LYS A C 1
ATOM 697 O O . LYS A 1 88 ? -6.470 2.251 16.179 1.00 98.25 88 LYS A O 1
ATOM 702 N N . GLU A 1 89 ? -6.292 2.370 13.937 1.00 98.25 89 GLU A N 1
ATOM 703 C CA . GLU A 1 89 ? -5.276 3.423 13.857 1.00 98.25 89 GLU A CA 1
ATOM 704 C C . GLU A 1 89 ? -3.976 3.065 14.595 1.00 98.25 89 GLU A C 1
ATOM 706 O O . GLU A 1 89 ? -3.438 3.844 15.382 1.00 98.25 89 GLU A O 1
ATOM 711 N N . GLN A 1 90 ? -3.477 1.849 14.364 1.00 98.31 90 GLN A N 1
ATOM 712 C CA . GLN A 1 90 ? -2.296 1.330 15.051 1.00 98.31 90 GLN A CA 1
ATOM 713 C C . GLN A 1 90 ? -1.323 0.665 14.085 1.00 98.31 90 GLN A C 1
ATOM 715 O O . GLN A 1 90 ? -1.714 -0.099 13.203 1.00 98.31 90 GLN A O 1
ATOM 720 N N . GLN A 1 91 ? -0.031 0.918 14.290 1.00 98.06 91 GLN A N 1
ATOM 721 C CA . GLN A 1 91 ? 1.024 0.205 13.580 1.00 98.06 91 GLN A CA 1
ATOM 722 C C . GLN A 1 91 ? 1.014 -1.280 13.962 1.00 98.06 91 GLN A C 1
ATOM 724 O O . GLN A 1 91 ? 0.885 -1.633 15.135 1.00 98.06 91 GLN A O 1
ATOM 729 N N . ILE A 1 92 ? 1.212 -2.137 12.963 1.00 96.94 92 ILE A N 1
ATOM 730 C CA . ILE A 1 92 ? 1.405 -3.576 13.133 1.00 96.94 92 ILE A CA 1
ATOM 731 C C . ILE A 1 92 ? 2.865 -3.902 12.822 1.00 96.94 92 ILE A C 1
ATOM 733 O O . ILE A 1 92 ? 3.413 -3.436 11.819 1.00 96.94 92 ILE A O 1
ATOM 737 N N . ASP A 1 93 ? 3.494 -4.713 13.673 1.00 94.75 93 ASP A N 1
ATOM 738 C CA . ASP A 1 93 ? 4.820 -5.252 13.383 1.00 94.75 93 ASP A CA 1
ATOM 739 C C . ASP A 1 93 ? 4.717 -6.314 12.283 1.00 94.75 93 ASP A C 1
ATOM 741 O O . ASP A 1 93 ? 4.072 -7.352 12.448 1.00 94.75 93 ASP A O 1
ATOM 745 N N . VAL A 1 94 ? 5.303 -6.021 11.123 1.00 93.00 94 VAL A N 1
ATOM 746 C CA . VAL A 1 94 ? 5.293 -6.917 9.972 1.00 93.00 94 VAL A CA 1
ATOM 747 C C . VAL A 1 94 ? 6.564 -6.748 9.156 1.00 93.00 94 VAL A C 1
ATOM 749 O O . VAL A 1 94 ? 7.047 -5.636 8.929 1.00 93.00 94 VAL A O 1
ATOM 752 N N . ARG A 1 95 ? 7.083 -7.868 8.655 1.00 96.62 95 ARG A N 1
ATOM 753 C CA . ARG A 1 95 ? 8.137 -7.871 7.648 1.00 96.62 95 ARG A CA 1
ATOM 754 C C . ARG A 1 95 ? 8.073 -9.144 6.816 1.00 96.62 95 ARG A C 1
ATOM 756 O O . ARG A 1 95 ? 8.195 -10.233 7.368 1.00 96.62 95 ARG A O 1
ATOM 763 N N . PHE A 1 96 ? 7.910 -9.017 5.503 1.00 96.94 96 PHE A N 1
ATOM 764 C CA . PHE A 1 96 ? 7.974 -10.155 4.579 1.00 96.94 96 PHE A CA 1
ATOM 765 C C . PHE A 1 96 ? 8.403 -9.727 3.175 1.00 96.94 96 PHE A C 1
ATOM 767 O O . PHE A 1 96 ? 8.212 -8.580 2.768 1.00 96.94 96 PHE A O 1
ATOM 774 N N . GLU A 1 97 ? 8.992 -10.660 2.432 1.00 97.62 97 GLU A N 1
ATOM 775 C CA . GLU A 1 97 ? 9.397 -10.448 1.042 1.00 97.62 97 GLU A CA 1
ATOM 776 C C . GLU A 1 97 ? 8.167 -10.385 0.127 1.00 97.62 97 GLU A C 1
ATOM 778 O O . GLU A 1 97 ? 7.294 -11.250 0.184 1.00 97.62 97 GLU A O 1
ATOM 783 N N . LEU A 1 98 ? 8.106 -9.358 -0.721 1.00 97.75 98 LEU A N 1
ATOM 784 C CA . LEU A 1 98 ? 7.096 -9.214 -1.770 1.00 97.75 98 LEU A CA 1
ATOM 785 C C . LEU A 1 98 ? 7.547 -9.923 -3.052 1.00 97.75 98 LEU A C 1
ATOM 787 O O . LEU A 1 98 ? 6.794 -10.694 -3.638 1.00 97.75 98 LEU A O 1
ATOM 791 N N . ARG A 1 99 ? 8.774 -9.632 -3.499 1.00 96.25 99 ARG A N 1
ATOM 792 C CA . ARG A 1 99 ? 9.353 -10.138 -4.751 1.00 96.25 99 ARG A CA 1
ATOM 793 C C . ARG A 1 99 ? 10.878 -10.055 -4.721 1.00 96.25 99 ARG A C 1
ATOM 795 O O . ARG A 1 99 ? 11.447 -9.204 -4.042 1.00 96.25 99 ARG A O 1
ATOM 802 N N . SER A 1 100 ? 11.535 -10.898 -5.515 1.00 91.88 100 SER A N 1
ATOM 803 C CA . SER A 1 100 ? 12.998 -10.905 -5.674 1.00 91.88 100 SER A CA 1
ATOM 804 C C . SER A 1 100 ? 13.509 -9.952 -6.762 1.00 91.88 100 SER A C 1
ATOM 806 O O . SER A 1 100 ? 14.677 -9.560 -6.744 1.00 91.88 100 SER A O 1
ATOM 808 N N . SER A 1 101 ? 12.653 -9.572 -7.717 1.00 91.38 101 SER A N 1
ATOM 809 C CA . SER A 1 101 ? 13.001 -8.630 -8.784 1.00 91.38 101 SER A CA 1
ATOM 810 C C . SER A 1 101 ? 13.232 -7.220 -8.231 1.00 91.38 101 SER A C 1
ATOM 812 O O . SER A 1 101 ? 12.490 -6.752 -7.374 1.00 91.38 101 SER A O 1
ATOM 814 N N . GLN A 1 102 ? 14.229 -6.519 -8.774 1.00 89.12 102 GLN A N 1
ATOM 815 C CA . GLN A 1 102 ? 14.486 -5.095 -8.509 1.00 89.12 102 GLN A CA 1
ATOM 816 C C . GLN A 1 102 ? 14.063 -4.201 -9.686 1.00 89.12 102 GLN A C 1
ATOM 818 O O . GLN A 1 102 ? 14.435 -3.032 -9.756 1.00 89.12 102 GLN A O 1
ATOM 823 N N . SER A 1 103 ? 13.301 -4.744 -10.643 1.00 93.69 103 SER A N 1
ATOM 824 C CA . SER A 1 103 ? 12.723 -3.955 -11.733 1.00 93.69 103 SER A CA 1
ATOM 825 C C . SER A 1 103 ? 11.787 -2.870 -11.190 1.00 93.69 103 SER A C 1
ATOM 827 O O . SER A 1 103 ? 11.224 -3.020 -10.105 1.00 93.69 103 SER A O 1
ATOM 829 N N . VAL A 1 104 ? 11.593 -1.784 -11.942 1.00 97.00 104 VAL A N 1
ATOM 830 C CA . VAL A 1 104 ? 10.672 -0.704 -11.550 1.00 97.00 104 VAL A CA 1
ATOM 831 C C . VAL A 1 104 ? 9.254 -1.256 -11.372 1.00 97.00 104 VAL A C 1
ATOM 833 O O . VAL A 1 104 ? 8.696 -1.837 -12.307 1.00 97.00 104 VAL A O 1
ATOM 836 N N . LEU A 1 105 ? 8.679 -1.038 -10.186 1.00 98.50 105 LEU A N 1
ATOM 837 C CA . LEU A 1 105 ? 7.302 -1.383 -9.845 1.00 98.50 105 LEU A CA 1
ATOM 838 C C . LEU A 1 105 ? 6.394 -0.166 -10.076 1.00 98.50 105 LEU A C 1
ATOM 840 O O . LEU A 1 105 ? 6.388 0.783 -9.294 1.00 98.50 105 LEU A O 1
ATOM 844 N N . ALA A 1 106 ? 5.636 -0.178 -11.171 1.00 98.56 106 ALA A N 1
ATOM 845 C CA . ALA A 1 106 ? 4.740 0.920 -11.529 1.00 98.56 106 ALA A CA 1
ATOM 846 C C . ALA A 1 106 ? 3.394 0.846 -10.791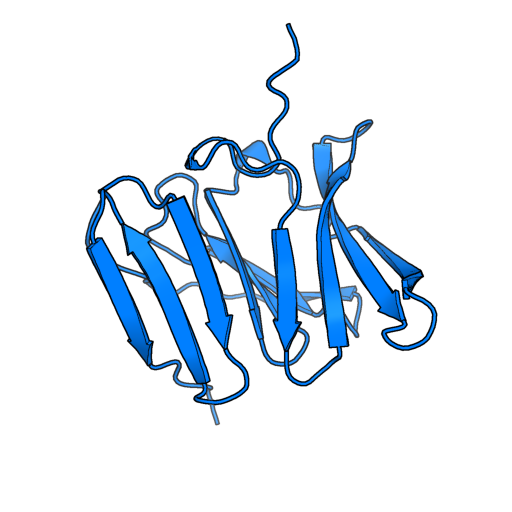 1.00 98.56 106 ALA A C 1
ATOM 848 O O . ALA A 1 106 ? 2.826 1.879 -10.450 1.00 98.56 106 ALA A O 1
ATOM 849 N N . MET A 1 107 ? 2.897 -0.364 -10.528 1.00 98.75 107 MET A N 1
ATOM 850 C CA . MET A 1 107 ? 1.620 -0.606 -9.856 1.00 98.75 107 MET A CA 1
ATOM 851 C C . MET A 1 107 ? 1.761 -1.770 -8.881 1.00 98.75 107 MET A C 1
ATOM 853 O O . MET A 1 107 ? 2.392 -2.768 -9.223 1.00 98.75 107 MET A O 1
ATOM 857 N N . LEU A 1 108 ? 1.127 -1.648 -7.717 1.00 98.81 108 LEU A N 1
ATOM 858 C CA . LEU A 1 108 ? 0.877 -2.715 -6.755 1.00 98.81 108 LEU A CA 1
ATOM 859 C C . LEU A 1 108 ? -0.545 -2.526 -6.227 1.00 98.81 108 LEU A C 1
ATOM 861 O O . LEU A 1 108 ? -0.884 -1.457 -5.733 1.00 98.81 108 LEU A O 1
ATOM 865 N N . SER A 1 109 ? -1.402 -3.528 -6.387 1.00 98.75 109 SER A N 1
ATOM 866 C CA . SER A 1 109 ? -2.805 -3.427 -5.981 1.00 98.75 109 SER A CA 1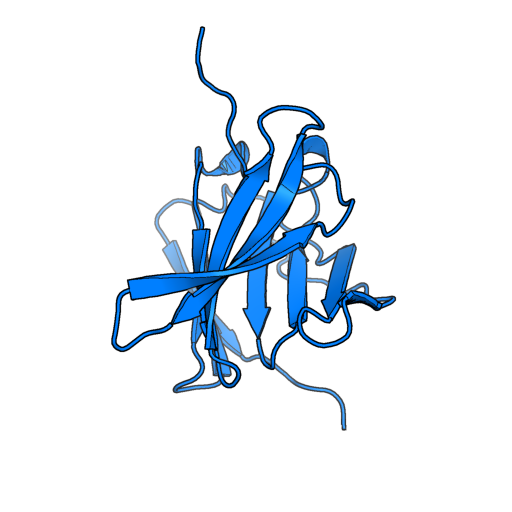
ATOM 867 C C . SER A 1 109 ? -3.327 -4.773 -5.502 1.00 98.75 109 SER A C 1
ATOM 869 O O . SER A 1 109 ? -3.060 -5.796 -6.127 1.00 98.75 109 SER A O 1
ATOM 871 N N . TYR A 1 110 ? -4.060 -4.778 -4.393 1.00 98.88 110 TYR A N 1
ATOM 872 C CA . TYR A 1 110 ? -4.764 -5.957 -3.900 1.00 98.88 110 TYR A CA 1
ATOM 873 C C . TYR A 1 110 ? -6.155 -6.045 -4.526 1.00 98.88 110 TYR A C 1
ATOM 875 O O . TYR A 1 110 ? -6.847 -5.041 -4.669 1.00 98.88 110 TYR A O 1
ATOM 883 N N . SER A 1 111 ? -6.571 -7.261 -4.869 1.00 98.31 111 SER A N 1
ATOM 884 C CA . SER A 1 111 ? -7.917 -7.561 -5.343 1.00 98.31 111 SER A CA 1
ATOM 885 C C . SER A 1 111 ? -8.647 -8.422 -4.319 1.00 98.31 111 SER A C 1
ATOM 887 O O . SER A 1 111 ? -8.322 -9.594 -4.119 1.00 98.31 111 SER A O 1
ATOM 889 N N . LEU A 1 112 ? -9.701 -7.863 -3.722 1.00 96.19 112 LEU A N 1
ATOM 890 C CA . LEU A 1 112 ? -10.594 -8.583 -2.805 1.00 96.19 112 LEU A CA 1
ATOM 891 C C . LEU A 1 112 ? -11.373 -9.728 -3.481 1.00 96.19 112 LEU A C 1
ATOM 893 O O . LEU A 1 112 ? -11.875 -10.623 -2.804 1.00 96.19 112 LEU A O 1
ATOM 897 N N . ARG A 1 113 ? -11.485 -9.719 -4.819 1.00 96.75 113 ARG A N 1
ATOM 898 C CA . ARG A 1 113 ? -12.253 -10.715 -5.589 1.00 96.75 113 ARG A CA 1
ATOM 899 C C . ARG A 1 113 ? -11.613 -12.100 -5.540 1.00 96.75 113 ARG A C 1
ATOM 901 O O . ARG A 1 113 ? -12.317 -13.103 -5.468 1.00 96.75 113 ARG A O 1
ATOM 908 N N . ASP A 1 114 ? -10.295 -12.148 -5.643 1.00 97.38 114 ASP A N 1
ATOM 909 C CA . ASP A 1 114 ? -9.507 -13.372 -5.806 1.00 97.38 114 ASP A CA 1
ATOM 910 C C . ASP A 1 114 ? -8.313 -13.450 -4.847 1.00 97.38 114 ASP A C 1
ATOM 912 O O . ASP A 1 114 ? -7.582 -14.437 -4.861 1.00 97.38 114 ASP A O 1
ATOM 916 N N . LYS A 1 115 ? -8.158 -12.449 -3.971 1.00 97.31 115 LYS A N 1
ATOM 917 C CA . LYS A 1 115 ? -7.131 -12.373 -2.926 1.00 97.31 115 LYS A CA 1
ATOM 918 C C . LYS A 1 115 ? -5.708 -12.432 -3.483 1.00 97.31 115 LYS A C 1
ATOM 920 O O . LYS A 1 115 ? -4.817 -13.051 -2.898 1.00 97.31 115 LYS A O 1
ATOM 925 N N . ASN A 1 116 ? -5.502 -11.762 -4.612 1.00 98.44 116 ASN A N 1
ATOM 926 C CA . ASN A 1 116 ? -4.211 -11.642 -5.275 1.00 98.44 116 ASN A CA 1
ATOM 927 C C . ASN A 1 116 ? -3.690 -10.201 -5.219 1.00 98.44 116 ASN A C 1
ATOM 929 O O . ASN A 1 116 ? -4.465 -9.243 -5.205 1.00 98.44 116 ASN A O 1
ATOM 933 N N . LEU A 1 117 ? -2.366 -10.053 -5.246 1.00 98.62 117 LEU A N 1
ATOM 934 C CA . LEU A 1 117 ? -1.699 -8.804 -5.597 1.00 98.62 117 LEU A CA 1
ATOM 935 C C . LEU A 1 117 ? -1.430 -8.785 -7.097 1.00 98.62 117 LEU A C 1
ATOM 937 O O . LEU A 1 117 ? -0.820 -9.704 -7.641 1.00 98.62 117 LEU A O 1
ATOM 941 N N . TYR A 1 118 ? -1.848 -7.710 -7.743 1.00 98.62 118 TYR A N 1
ATOM 942 C CA . TYR A 1 118 ? -1.567 -7.402 -9.133 1.00 98.62 118 TYR A CA 1
ATOM 943 C C . TYR A 1 118 ? -0.441 -6.377 -9.193 1.00 98.62 118 TYR A C 1
ATOM 945 O O . TYR A 1 118 ? -0.511 -5.339 -8.526 1.00 98.62 118 TYR A O 1
ATOM 953 N N . THR A 1 119 ? 0.581 -6.644 -10.005 1.00 98.56 119 THR A N 1
ATOM 954 C CA . THR A 1 119 ? 1.693 -5.711 -10.202 1.00 98.56 119 THR A CA 1
ATOM 955 C C . THR A 1 119 ? 1.966 -5.428 -11.668 1.00 98.56 119 THR A C 1
ATOM 957 O O . THR A 1 119 ? 1.759 -6.272 -12.539 1.00 98.56 119 THR A O 1
ATOM 960 N N . TRP A 1 120 ? 2.464 -4.221 -11.938 1.00 98.38 120 TRP A N 1
ATOM 961 C CA . TRP A 1 120 ? 3.049 -3.868 -13.229 1.00 98.38 120 TRP A CA 1
ATOM 962 C C . TRP A 1 120 ? 4.540 -3.604 -13.047 1.00 98.38 120 TRP A C 1
ATOM 964 O O . TRP A 1 120 ? 4.939 -2.584 -12.482 1.00 98.38 120 TRP A O 1
ATOM 974 N N . GLU A 1 121 ? 5.368 -4.522 -13.531 1.00 97.62 121 GLU A N 1
ATOM 975 C CA . GLU A 1 121 ? 6.809 -4.560 -13.297 1.00 97.62 121 GLU A CA 1
ATOM 976 C C . GLU A 1 121 ? 7.563 -4.437 -14.620 1.00 97.62 121 GLU A C 1
ATOM 978 O O . GLU A 1 121 ? 7.652 -5.393 -15.387 1.00 97.62 121 GLU A O 1
ATOM 983 N N . ASN A 1 122 ? 8.105 -3.250 -14.911 1.00 96.12 122 ASN A N 1
ATOM 984 C CA . ASN A 1 122 ? 8.856 -2.971 -16.145 1.00 96.12 122 ASN A CA 1
ATOM 985 C C . ASN A 1 122 ? 8.179 -3.503 -17.434 1.00 96.12 122 ASN A C 1
ATOM 987 O O . ASN A 1 122 ? 8.817 -4.132 -18.276 1.00 96.12 122 ASN A O 1
ATOM 991 N N . GLY A 1 123 ? 6.865 -3.288 -17.566 1.00 96.12 123 GLY A N 1
ATOM 992 C CA . GLY A 1 123 ? 6.080 -3.736 -18.725 1.00 96.12 123 GLY A CA 1
ATOM 993 C C . GLY A 1 123 ? 5.462 -5.131 -18.596 1.00 96.12 123 GLY A C 1
ATOM 994 O O . GLY A 1 123 ? 4.725 -5.533 -19.490 1.00 96.12 123 GLY A O 1
ATOM 995 N N . SER A 1 124 ? 5.723 -5.852 -17.503 1.00 97.44 124 SER A N 1
ATOM 996 C CA . SER A 1 124 ? 5.151 -7.178 -17.240 1.00 97.44 124 SER A CA 1
ATOM 997 C C . SER A 1 124 ? 4.029 -7.100 -16.207 1.00 97.44 124 SER A C 1
ATOM 999 O O . SER A 1 124 ? 4.219 -6.537 -15.130 1.00 97.44 124 SER A O 1
ATOM 1001 N N . LEU A 1 125 ? 2.872 -7.685 -16.522 1.00 97.88 125 LEU A N 1
ATOM 1002 C CA . LEU A 1 125 ? 1.784 -7.887 -15.565 1.00 97.88 125 LEU A CA 1
ATOM 1003 C C . LEU A 1 125 ? 2.051 -9.170 -14.770 1.00 97.88 125 LEU A C 1
ATOM 1005 O O . LEU A 1 125 ? 2.098 -10.248 -15.363 1.00 97.88 125 LEU A O 1
ATOM 1009 N N . MET A 1 126 ? 2.198 -9.060 -13.450 1.00 97.94 126 MET A N 1
ATOM 1010 C CA . MET A 1 126 ? 2.387 -10.212 -12.561 1.00 97.94 126 MET A CA 1
ATOM 1011 C C . MET A 1 126 ? 1.229 -10.325 -11.568 1.00 97.94 126 MET A C 1
ATOM 1013 O O . MET A 1 126 ? 0.561 -9.339 -11.245 1.00 97.94 126 MET A O 1
ATOM 1017 N N . VAL A 1 127 ? 0.998 -11.546 -11.084 1.00 98.25 127 VAL A N 1
ATOM 1018 C CA . VAL A 1 127 ? -0.052 -11.873 -10.113 1.00 98.25 127 VAL A CA 1
ATOM 1019 C C . VAL A 1 127 ? 0.565 -12.701 -8.988 1.00 98.25 127 VAL A C 1
ATOM 1021 O O . VAL A 1 127 ? 1.163 -13.746 -9.250 1.00 98.25 127 VAL A O 1
ATOM 1024 N N . TYR A 1 128 ? 0.404 -12.254 -7.742 1.00 97.75 128 TYR A N 1
ATOM 1025 C CA . TYR A 1 128 ? 0.914 -12.933 -6.550 1.00 97.75 128 TYR A CA 1
ATOM 1026 C C . TYR A 1 128 ? -0.237 -13.338 -5.622 1.00 97.75 128 TYR A C 1
ATOM 1028 O O . TYR A 1 128 ? -0.951 -12.464 -5.128 1.00 97.75 128 TYR A O 1
ATOM 1036 N N . PRO A 1 129 ? -0.416 -14.635 -5.324 1.00 97.12 129 PRO A N 1
ATOM 1037 C CA . PRO A 1 129 ? -1.392 -15.075 -4.333 1.00 97.12 129 PRO A CA 1
ATOM 1038 C C . PRO A 1 129 ? -1.048 -14.592 -2.924 1.00 97.12 129 PRO A C 1
ATOM 1040 O O . PRO A 1 129 ? 0.072 -14.804 -2.452 1.00 97.12 129 PRO A O 1
ATOM 1043 N N . VAL A 1 130 ? -2.019 -14.006 -2.219 1.00 96.56 130 VAL A N 1
ATOM 1044 C CA . VAL A 1 130 ? -1.849 -13.582 -0.822 1.00 96.56 130 VAL A CA 1
ATOM 1045 C C . VAL A 1 130 ? -2.234 -14.717 0.120 1.00 96.56 130 VAL A C 1
ATOM 1047 O O . VAL A 1 130 ? -3.288 -15.341 -0.013 1.00 96.56 130 VAL A O 1
ATOM 1050 N N . ARG A 1 131 ? -1.381 -14.983 1.113 1.00 93.69 131 ARG A N 1
ATOM 1051 C CA . ARG A 1 131 ? -1.654 -15.949 2.182 1.00 93.69 131 ARG A CA 1
ATOM 1052 C C . ARG A 1 131 ? -1.799 -15.214 3.505 1.00 93.69 131 ARG A C 1
ATOM 1054 O O . ARG A 1 131 ? -0.816 -14.728 4.053 1.00 93.69 131 ARG A O 1
ATOM 1061 N N . PHE A 1 132 ? -3.021 -15.163 4.019 1.00 89.00 132 PHE A N 1
ATOM 1062 C CA . PHE A 1 132 ? -3.287 -14.629 5.349 1.00 89.00 132 PHE A CA 1
ATOM 1063 C C . PHE A 1 132 ? -2.914 -15.665 6.416 1.00 89.00 132 PHE A C 1
ATOM 1065 O O . PHE A 1 132 ? -3.171 -16.861 6.244 1.00 89.00 132 PHE A O 1
ATOM 1072 N N . GLY A 1 133 ? -2.291 -15.200 7.503 1.00 82.38 133 GLY A N 1
ATOM 1073 C CA . GLY A 1 133 ? -2.072 -16.017 8.696 1.00 82.38 133 GLY A CA 1
ATOM 1074 C C . GLY A 1 133 ? -3.401 -16.515 9.268 1.00 82.38 133 GLY A C 1
ATOM 1075 O O . GLY A 1 133 ? -4.437 -15.878 9.072 1.00 82.38 133 GLY A O 1
ATOM 1076 N N . ARG A 1 134 ? -3.367 -17.676 9.925 1.00 55.91 134 ARG A N 1
ATOM 1077 C CA . ARG A 1 134 ? -4.504 -18.185 10.702 1.00 55.91 134 ARG A CA 1
ATOM 1078 C C . ARG A 1 134 ? -4.601 -17.484 12.045 1.00 55.91 134 ARG A C 1
ATOM 1080 O O . ARG A 1 134 ? -3.525 -17.181 12.604 1.00 55.91 134 ARG A O 1
#

Secondary structure (DSSP, 8-state):
-----SBTTTTBSEEEEEETTEEEEEEE-TTT-EEEEEEEETTTTEEEEEEEEEEEGGG-S-EEEETTEEEEE-TTSSEEEEEEETTTTEEE---EE--S--S-EEEEEEETTTTEEEEEETTEEEEEE-----

Organism: NCBI:txid2861861

pLDDT: mean 96.52, std 6.31, range [48.19, 98.94]

Foldseek 3Di:
DPQLDLANLQSHAWDWAQEPVATWIWGADPPLQFIKIFGADPVVRDTPDIAGLVHHSVQFNDWEDYPQKIFGAGVQNFKRQWIARNVVSDTDGDIDTPDPDSFRWNDWYADNVQQWIWTQGNNDTDIGHDDDDD

Sequence (134 aa):
HGRNYLFSNSKTYFNVAVDEKGLWIIYASSTDENIIVAHIDEETFSVIRHINTTYPKSKAGNAFIACGIMYVTDTKDTTVSFAFDLLKEQQIDVRFELRSSQSVLAMLSYSLRDKNLYTWENGSLMVYPVRFGR

InterPro domains:
  IPR003112 Olfactomedin-like domain [PF02191] (4-133)
  IPR003112 Olfactomedin-like domain [PS51132] (1-134)
  IPR003112 Olfactomedin-like domain [SM00284] (4-134)
  IPR050605 Olfactomedin-like domain-containing protein [PTHR23192] (5-132)